Protein AF-S4NWE8-F1 (afdb_monomer)

Radius of gyration: 14.81 Å; Cα contacts (8 Å, |Δi|>4): 119; chains: 1; bounding box: 34×29×43 Å

Sequence (91 aa):
HSDHIGNNNLFLKAKHIVGFSVSFETKYYIHPFDEGKEFVIDENVKVIPTPGHTLSDVTVLVNSTAKQTVAVTGDLFEKVEDIEDPNIWLD

pLDDT: mean 94.94, std 5.82, range [59.0, 98.69]

Nearest PDB structures (foldseek):
  7m30-assembly1_D  TM=6.820E-01  e=3.216E+00  Human betaherpesvirus 5
  4bhm-assembly1_D  TM=3.866E-01  e=8.119E-01  Pyricularia oryzae
  5t87-assembly2_F  TM=4.485E-01  e=8.378E+00  Cupriavidus taiwanensis LMG 19424

Structure (mmCIF, N/CA/C/O backbone):
data_AF-S4NWE8-F1
#
_entry.id   AF-S4NWE8-F1
#
loop_
_atom_site.group_PDB
_atom_site.id
_atom_site.type_symbol
_atom_site.label_atom_id
_atom_site.label_alt_id
_atom_site.label_comp_id
_atom_site.label_asym_id
_atom_site.label_entity_id
_atom_site.label_seq_id
_atom_site.pdbx_PDB_ins_code
_atom_site.Cartn_x
_atom_site.Cartn_y
_atom_site.Cartn_z
_atom_site.occupancy
_atom_site.B_iso_or_equiv
_atom_site.auth_seq_id
_atom_site.auth_comp_id
_atom_site.auth_asym_id
_atom_site.auth_atom_id
_atom_site.pdbx_PDB_model_num
ATOM 1 N N . HIS A 1 1 ? 7.449 -6.845 1.349 1.00 94.44 1 HIS A N 1
ATOM 2 C CA . HIS A 1 1 ? 8.222 -8.108 1.398 1.00 94.44 1 HIS A CA 1
ATOM 3 C C . HIS A 1 1 ? 7.431 -9.297 0.834 1.00 94.44 1 HIS A C 1
ATOM 5 O O . HIS A 1 1 ? 6.291 -9.106 0.421 1.00 94.44 1 HIS A O 1
ATOM 11 N N . SER A 1 2 ? 8.027 -10.493 0.698 1.00 96.06 2 SER A N 1
ATOM 12 C CA . SER A 1 2 ? 7.395 -11.666 0.043 1.00 96.06 2 SER A CA 1
ATOM 13 C C . SER A 1 2 ? 6.114 -12.146 0.732 1.00 96.06 2 SER A C 1
ATOM 15 O O .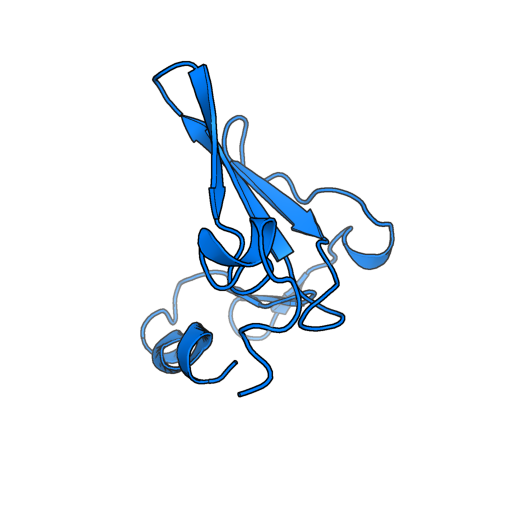 SER A 1 2 ? 5.189 -12.613 0.079 1.00 96.06 2 SER A O 1
ATOM 17 N N . ASP A 1 3 ? 6.062 -11.992 2.041 1.00 96.31 3 ASP A N 1
ATOM 18 C CA . ASP A 1 3 ? 4.928 -12.190 2.941 1.00 96.31 3 ASP A CA 1
ATOM 19 C C . ASP A 1 3 ? 3.794 -11.162 2.748 1.00 96.31 3 ASP A C 1
ATOM 21 O O . ASP A 1 3 ? 2.650 -11.458 3.077 1.00 96.31 3 ASP A O 1
ATOM 25 N N . HIS A 1 4 ? 4.062 -10.018 2.106 1.00 97.25 4 HIS A N 1
ATOM 26 C CA . HIS A 1 4 ? 3.047 -9.006 1.762 1.00 97.25 4 HIS A CA 1
ATOM 27 C C . HIS A 1 4 ? 2.489 -9.158 0.343 1.00 97.25 4 HIS A C 1
ATOM 29 O O . HIS A 1 4 ? 1.306 -8.939 0.106 1.00 97.25 4 HIS A O 1
ATOM 35 N N . ILE A 1 5 ? 3.341 -9.520 -0.625 1.00 97.19 5 ILE A N 1
ATOM 36 C CA . ILE A 1 5 ? 2.989 -9.541 -2.062 1.00 97.19 5 ILE A CA 1
ATOM 37 C C . ILE A 1 5 ? 2.965 -10.945 -2.682 1.00 97.19 5 ILE A C 1
ATOM 39 O O . ILE A 1 5 ? 2.830 -11.087 -3.899 1.00 97.19 5 ILE A O 1
ATOM 43 N N . GLY A 1 6 ? 3.090 -11.995 -1.866 1.00 97.81 6 GLY A N 1
ATOM 44 C CA . GLY A 1 6 ? 3.276 -13.378 -2.321 1.00 97.81 6 GLY A CA 1
ATOM 45 C C . GLY A 1 6 ? 2.126 -13.965 -3.143 1.00 97.81 6 GLY A C 1
ATOM 46 O O . GLY A 1 6 ? 2.318 -14.975 -3.810 1.00 97.81 6 GLY A O 1
ATOM 47 N N . ASN A 1 7 ? 0.952 -13.325 -3.131 1.00 98.06 7 ASN A N 1
ATOM 48 C CA . ASN A 1 7 ? -0.252 -13.788 -3.825 1.00 98.06 7 ASN A CA 1
ATOM 49 C C . ASN A 1 7 ? -0.781 -12.802 -4.882 1.00 98.06 7 ASN A C 1
ATOM 51 O O . ASN A 1 7 ? -1.908 -12.957 -5.358 1.00 98.06 7 ASN A O 1
ATOM 55 N N . ASN A 1 8 ? 0.007 -11.799 -5.292 1.00 97.31 8 ASN A N 1
ATOM 56 C CA . ASN A 1 8 ? -0.416 -10.836 -6.324 1.00 97.31 8 ASN A CA 1
ATOM 57 C C . ASN A 1 8 ? -0.816 -11.522 -7.645 1.00 97.31 8 ASN A C 1
ATOM 59 O O . ASN A 1 8 ? -1.689 -11.047 -8.370 1.00 97.31 8 ASN A O 1
ATOM 63 N N . ASN A 1 9 ? -0.227 -12.683 -7.943 1.00 96.06 9 ASN A N 1
ATOM 64 C CA . ASN A 1 9 ? -0.528 -13.496 -9.122 1.00 96.06 9 ASN A CA 1
ATOM 65 C C . ASN A 1 9 ? -1.974 -14.027 -9.173 1.00 96.06 9 ASN A C 1
ATOM 67 O O . ASN A 1 9 ? -2.418 -14.446 -10.240 1.00 96.06 9 ASN A O 1
ATOM 71 N N . LEU A 1 10 ? -2.715 -14.023 -8.061 1.00 98.44 10 LEU A N 1
ATOM 72 C CA . LEU A 1 10 ? -4.121 -14.439 -8.040 1.00 98.44 10 LEU A CA 1
ATOM 73 C C . LEU A 1 10 ? -5.066 -13.359 -8.601 1.00 98.44 10 LEU A C 1
ATOM 75 O O . LEU A 1 10 ? -6.177 -13.675 -9.027 1.00 98.44 10 LEU A O 1
ATOM 79 N N . PHE A 1 11 ? -4.629 -12.096 -8.661 1.00 97.94 11 PHE A N 1
ATOM 80 C CA . PHE A 1 11 ? -5.471 -10.938 -8.988 1.00 97.94 11 PHE A CA 1
ATOM 81 C C . PHE A 1 11 ? -5.135 -10.331 -10.356 1.00 97.94 11 PHE A C 1
ATOM 83 O O . PHE A 1 11 ? -4.915 -9.133 -10.501 1.00 97.94 11 PHE A O 1
ATOM 90 N N . LEU A 1 12 ? -5.151 -11.154 -11.407 1.00 96.62 12 LEU A N 1
ATOM 91 C CA . LEU A 1 12 ? -4.701 -10.767 -12.757 1.00 96.62 12 LEU A CA 1
ATOM 92 C C . LEU A 1 12 ? -5.477 -9.604 -13.400 1.00 96.62 12 LEU A C 1
ATOM 94 O O . LEU A 1 12 ? -4.994 -8.989 -14.344 1.00 96.62 12 LEU A O 1
ATOM 98 N N . LYS A 1 13 ? -6.689 -9.318 -12.914 1.00 97.94 13 LYS A N 1
ATOM 99 C CA . LYS A 1 13 ? -7.540 -8.224 -13.408 1.00 97.94 13 LYS A CA 1
ATOM 100 C C . LYS A 1 13 ? -7.494 -6.974 -12.523 1.00 97.94 13 LYS A C 1
ATOM 102 O O . LYS A 1 13 ? -8.212 -6.018 -12.804 1.00 97.94 13 LYS A O 1
ATOM 107 N N . ALA A 1 14 ? -6.691 -6.974 -11.460 1.00 98.19 14 ALA A N 1
ATOM 108 C CA . ALA A 1 14 ? -6.524 -5.821 -10.589 1.00 98.19 14 ALA A CA 1
ATOM 109 C C . ALA A 1 14 ? -5.426 -4.889 -11.117 1.00 98.19 14 ALA A C 1
ATOM 111 O O . ALA A 1 14 ? -4.409 -5.332 -11.650 1.00 98.19 14 ALA A O 1
ATOM 112 N N . LYS A 1 15 ? -5.623 -3.581 -10.929 1.00 97.94 15 LYS A N 1
ATOM 113 C CA . LYS A 1 15 ? -4.524 -2.616 -10.991 1.00 97.94 15 LYS A CA 1
ATOM 114 C C . LYS A 1 15 ? -3.739 -2.733 -9.689 1.00 97.94 15 LYS A C 1
ATOM 116 O O . LYS A 1 15 ? -4.324 -2.622 -8.615 1.00 97.94 15 LYS A O 1
ATOM 121 N N . HIS A 1 16 ? -2.437 -2.939 -9.792 1.00 98.38 16 HIS A N 1
ATOM 122 C CA . HIS A 1 16 ? -1.560 -3.099 -8.644 1.00 98.38 16 HIS A CA 1
ATOM 123 C C . HIS A 1 16 ? -0.851 -1.785 -8.330 1.00 98.38 16 HIS A C 1
ATOM 125 O O . H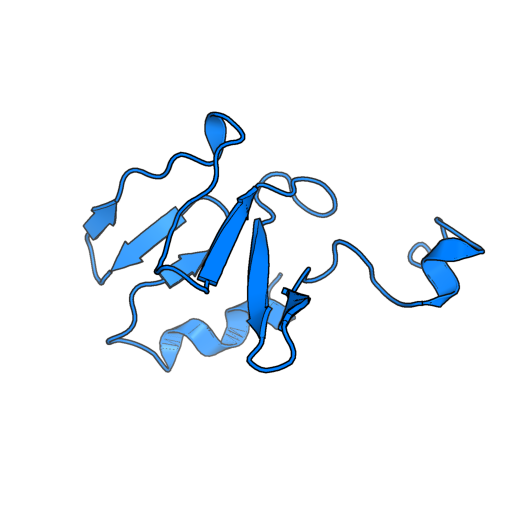IS A 1 16 ? -0.279 -1.157 -9.221 1.00 98.38 16 HIS A O 1
ATOM 131 N N . I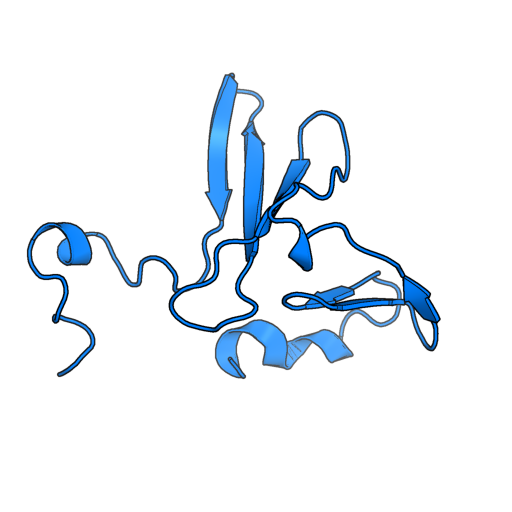LE A 1 17 ? -0.879 -1.400 -7.056 1.00 98.31 17 ILE A N 1
ATOM 132 C CA . ILE A 1 17 ? 0.006 -0.393 -6.472 1.00 98.31 17 ILE A CA 1
ATOM 133 C C . ILE A 1 17 ? 0.949 -1.169 -5.552 1.00 98.31 17 ILE A C 1
ATOM 135 O O . ILE A 1 17 ? 0.514 -1.676 -4.522 1.00 98.31 17 ILE A O 1
ATOM 139 N N . VAL A 1 18 ? 2.204 -1.344 -5.965 1.00 97.94 18 VAL A N 1
ATOM 140 C CA . VAL A 1 18 ? 3.227 -2.075 -5.200 1.00 97.94 18 VAL A CA 1
ATOM 141 C C . VAL A 1 18 ? 4.399 -1.140 -4.980 1.00 97.94 18 VAL A C 1
ATOM 143 O O . VAL A 1 18 ? 5.142 -0.835 -5.914 1.00 97.94 18 VAL A O 1
ATOM 146 N N . GLY A 1 19 ? 4.515 -0.651 -3.747 1.00 97.12 19 GLY A N 1
ATOM 147 C CA . GLY A 1 19 ? 5.375 0.474 -3.420 1.00 97.12 19 GLY A CA 1
ATOM 148 C C . GLY A 1 19 ? 5.133 1.648 -4.368 1.00 97.12 19 GLY A C 1
ATOM 149 O O . GLY A 1 19 ? 3.990 2.043 -4.602 1.00 97.12 19 GLY A O 1
ATOM 150 N N . PHE A 1 20 ? 6.196 2.160 -4.989 1.00 97.69 20 PHE A N 1
ATOM 151 C CA . PHE A 1 20 ? 6.115 3.270 -5.944 1.00 97.69 20 PHE A CA 1
ATOM 152 C C . PHE A 1 20 ? 5.927 2.782 -7.389 1.00 97.69 20 PHE A C 1
ATOM 154 O O . PHE A 1 20 ? 6.487 3.325 -8.329 1.00 97.69 20 PHE A O 1
ATOM 161 N N . SER A 1 21 ? 5.159 1.712 -7.595 1.00 97.94 21 SER A N 1
ATOM 162 C CA . SER A 1 21 ? 4.835 1.210 -8.929 1.00 97.94 21 SER A CA 1
ATOM 163 C C . SER A 1 21 ? 3.337 1.013 -9.064 1.00 97.94 21 SER A C 1
ATOM 165 O O . SER A 1 21 ? 2.739 0.196 -8.363 1.00 97.94 21 SER A O 1
ATOM 167 N N . VAL A 1 22 ? 2.726 1.757 -9.987 1.00 98.25 22 VAL A N 1
ATOM 168 C CA . VAL A 1 22 ? 1.311 1.615 -10.341 1.00 98.25 22 VAL A CA 1
ATOM 169 C C . VAL A 1 22 ? 1.232 0.952 -11.706 1.00 98.25 22 VAL A C 1
ATOM 171 O O . VAL A 1 22 ? 1.684 1.520 -12.701 1.00 98.25 22 VAL A O 1
ATOM 174 N N . SER A 1 23 ? 0.654 -0.245 -11.777 1.00 98.12 23 SER A N 1
ATOM 175 C CA . SER A 1 23 ? 0.636 -1.038 -13.008 1.00 98.12 23 SER A CA 1
ATOM 176 C C . SER A 1 23 ? -0.658 -1.818 -13.220 1.00 98.12 23 SER A C 1
ATOM 178 O O . SER A 1 23 ? -1.398 -2.132 -12.289 1.00 98.12 23 SER A O 1
ATOM 180 N N . PHE A 1 24 ? -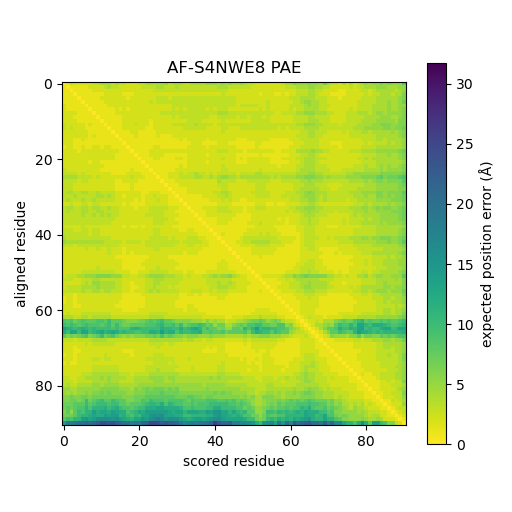0.952 -2.113 -14.482 1.00 98.31 24 PHE A N 1
ATOM 181 C CA . PHE A 1 24 ? -2.025 -3.010 -14.894 1.00 98.31 24 PHE A CA 1
ATOM 182 C C . PHE A 1 24 ? -1.592 -3.731 -16.168 1.00 98.31 24 PHE A C 1
ATOM 184 O O . PHE A 1 24 ? -1.309 -3.076 -17.175 1.00 98.31 24 PHE A O 1
ATOM 191 N N . GLU A 1 25 ? -1.538 -5.062 -16.112 1.00 95.56 25 GLU A N 1
ATOM 192 C CA . GLU A 1 25 ? -0.944 -5.903 -17.155 1.00 95.56 25 GLU A CA 1
ATOM 193 C C . GLU A 1 25 ? 0.475 -5.421 -17.513 1.00 95.56 25 GLU A C 1
ATOM 195 O O . GLU A 1 25 ? 1.375 -5.468 -16.681 1.00 95.56 25 GLU A O 1
ATOM 200 N N . THR A 1 26 ? 0.681 -4.929 -18.734 1.00 96.56 26 THR A N 1
ATOM 201 C CA . THR A 1 26 ? 1.973 -4.444 -19.241 1.00 96.56 26 THR A CA 1
ATOM 202 C C . THR A 1 26 ? 2.114 -2.922 -19.176 1.00 96.56 26 THR A C 1
ATOM 204 O O . THR A 1 26 ? 3.097 -2.368 -19.669 1.00 96.56 26 THR A O 1
ATOM 207 N N . LYS A 1 27 ? 1.128 -2.220 -18.603 1.00 98.19 27 LYS A N 1
ATOM 208 C CA . LYS A 1 27 ? 1.097 -0.755 -18.531 1.00 98.19 27 LYS A CA 1
ATOM 209 C C . LYS A 1 27 ? 1.518 -0.275 -17.152 1.00 98.19 27 LYS A C 1
ATOM 211 O O . LYS A 1 27 ? 0.982 -0.740 -16.149 1.00 98.19 27 LYS A O 1
ATOM 216 N N . TYR A 1 28 ? 2.395 0.722 -17.136 1.00 98.00 28 TYR A N 1
ATOM 217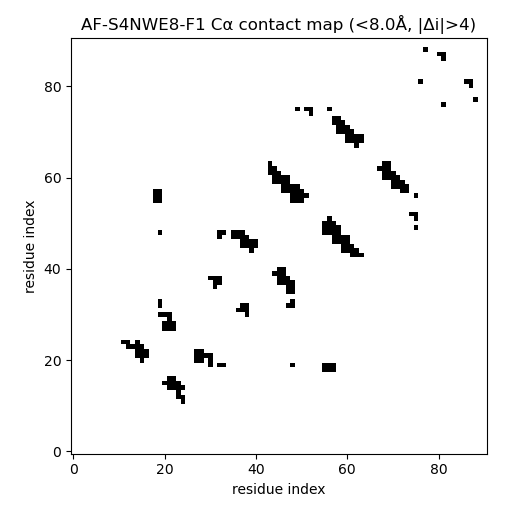 C CA . TYR A 1 28 ? 2.806 1.456 -15.943 1.00 98.00 28 TYR A CA 1
ATOM 218 C C . TYR A 1 28 ? 2.253 2.876 -16.004 1.00 98.00 28 TYR A C 1
ATOM 220 O O . TYR A 1 28 ? 2.180 3.478 -17.078 1.00 98.00 28 TYR A O 1
ATOM 228 N N . TYR A 1 29 ? 1.832 3.390 -14.856 1.00 97.81 29 TYR A N 1
ATOM 229 C CA . TYR A 1 29 ? 1.169 4.681 -14.732 1.00 97.81 29 TYR A CA 1
ATOM 230 C C . TYR A 1 29 ? 2.014 5.616 -13.876 1.00 97.81 29 TYR A C 1
ATOM 232 O O . TYR A 1 29 ? 2.636 5.190 -12.905 1.00 97.81 29 TYR A O 1
ATOM 240 N N . ILE A 1 30 ? 2.000 6.899 -14.235 1.00 97.06 30 ILE A N 1
ATOM 241 C CA . ILE A 1 30 ? 2.634 7.949 -13.438 1.00 97.06 30 ILE A CA 1
ATOM 242 C C . ILE A 1 30 ? 1.930 8.022 -12.083 1.00 97.06 30 ILE A C 1
ATOM 244 O O . ILE A 1 30 ? 0.700 7.963 -12.000 1.00 97.06 30 ILE A O 1
ATOM 248 N N . HIS A 1 31 ? 2.724 8.168 -11.034 1.00 96.12 31 HIS A N 1
ATOM 249 C CA . HIS A 1 31 ? 2.272 8.360 -9.667 1.00 96.12 31 HIS A CA 1
ATOM 250 C C . HIS A 1 31 ? 2.974 9.581 -9.060 1.00 96.12 31 HIS A C 1
ATOM 252 O O . HIS A 1 31 ? 4.024 9.991 -9.550 1.00 96.12 31 HIS A O 1
ATOM 258 N N . PRO A 1 32 ? 2.418 10.160 -7.987 1.00 97.50 32 PRO A N 1
ATOM 259 C CA . PRO A 1 32 ? 2.955 11.372 -7.380 1.00 97.50 32 PRO A CA 1
ATOM 260 C C . PRO A 1 32 ? 3.862 11.086 -6.162 1.00 97.50 32 PRO A C 1
ATOM 262 O O . PRO A 1 32 ? 4.305 12.011 -5.487 1.00 97.50 32 PRO A O 1
ATOM 265 N N . PHE A 1 33 ? 4.131 9.808 -5.863 1.00 97.94 33 PHE A N 1
ATOM 266 C CA . PHE A 1 33 ? 4.831 9.380 -4.646 1.00 97.94 33 PHE A CA 1
ATOM 267 C C . PHE A 1 33 ? 6.255 9.938 -4.497 1.00 97.94 33 PHE A C 1
ATOM 269 O O . PHE A 1 33 ? 6.627 10.317 -3.389 1.00 97.94 33 PHE A O 1
ATOM 276 N N . ASP A 1 34 ? 7.015 10.077 -5.591 1.00 95.31 34 ASP A N 1
ATOM 277 C CA . ASP A 1 34 ? 8.370 10.659 -5.558 1.00 95.31 34 ASP A CA 1
ATOM 278 C C . ASP A 1 34 ? 8.374 12.135 -5.133 1.00 95.31 34 ASP A C 1
ATOM 280 O O . ASP A 1 34 ? 9.368 12.650 -4.628 1.00 95.31 34 ASP A O 1
ATOM 284 N N . GLU A 1 35 ? 7.246 12.825 -5.309 1.00 96.81 35 GLU A N 1
ATOM 285 C CA . GLU A 1 35 ? 7.054 14.209 -4.876 1.00 96.81 35 GLU A CA 1
ATOM 286 C C . GLU A 1 35 ? 6.504 14.303 -3.442 1.00 96.81 35 GLU A C 1
ATOM 288 O O . GLU A 1 35 ? 6.130 15.389 -2.995 1.00 96.81 35 GLU A O 1
ATOM 293 N N . GLY A 1 36 ? 6.390 13.178 -2.727 1.00 96.75 36 GLY A N 1
ATOM 294 C CA . GLY A 1 36 ? 5.784 13.122 -1.395 1.00 96.75 36 GLY A CA 1
ATOM 295 C C . GLY A 1 36 ? 4.268 13.355 -1.399 1.00 96.75 36 GLY A C 1
ATOM 296 O O . GLY A 1 36 ? 3.686 13.672 -0.364 1.00 96.75 36 GLY A O 1
ATOM 297 N N . LYS A 1 37 ? 3.619 13.249 -2.563 1.00 98.12 37 LYS A N 1
ATOM 298 C CA . LYS A 1 37 ? 2.201 13.577 -2.756 1.00 98.12 37 LYS A CA 1
ATOM 299 C C . LYS A 1 37 ? 1.323 12.327 -2.746 1.00 98.12 37 LYS A C 1
ATOM 301 O O . LYS A 1 37 ? 1.753 11.229 -3.092 1.00 98.12 37 LYS A O 1
ATOM 306 N N . GLU A 1 38 ? 0.062 12.520 -2.369 1.00 97.94 38 GLU A N 1
ATOM 307 C CA . GLU A 1 38 ? -0.938 11.455 -2.291 1.00 97.94 38 GLU A CA 1
ATOM 308 C C . GLU A 1 38 ? -1.467 11.030 -3.668 1.00 97.94 38 GLU A C 1
ATOM 310 O O . GLU A 1 38 ? -1.677 11.852 -4.560 1.00 97.94 38 GLU A O 1
ATOM 315 N N . PHE A 1 39 ? -1.730 9.734 -3.821 1.00 98.25 39 PHE A N 1
ATOM 316 C CA . PHE A 1 39 ? -2.487 9.169 -4.931 1.00 98.25 39 PHE A CA 1
ATOM 317 C C . PHE A 1 39 ? -3.931 8.949 -4.470 1.00 98.25 39 PHE A C 1
ATOM 319 O O . PHE A 1 39 ? -4.207 8.071 -3.650 1.00 98.25 39 PHE A O 1
ATOM 326 N N . VAL A 1 40 ? -4.858 9.750 -4.989 1.00 97.75 40 VAL A N 1
ATOM 327 C CA . VAL A 1 40 ? -6.282 9.683 -4.630 1.00 97.75 40 VAL A CA 1
ATOM 328 C C . VAL A 1 40 ? -6.971 8.600 -5.463 1.00 97.75 40 VAL A C 1
ATOM 330 O O . VAL A 1 40 ? -6.958 8.670 -6.693 1.00 97.75 40 VAL A O 1
ATOM 333 N N . ILE A 1 41 ? -7.556 7.595 -4.804 1.00 97.00 41 ILE A N 1
ATOM 334 C CA . ILE A 1 41 ? -8.357 6.553 -5.466 1.00 97.00 41 ILE A CA 1
ATOM 335 C C . ILE A 1 41 ? -9.802 7.038 -5.596 1.00 97.00 41 ILE A C 1
ATOM 337 O O . ILE A 1 41 ? -10.366 6.997 -6.689 1.00 97.00 41 ILE A O 1
ATOM 341 N N . ASP A 1 42 ? -10.372 7.533 -4.497 1.00 96.56 42 ASP A N 1
ATOM 342 C CA . ASP A 1 42 ? -11.675 8.194 -4.446 1.00 96.56 42 ASP A CA 1
ATOM 343 C C . ASP A 1 42 ? -11.742 9.194 -3.271 1.00 96.56 42 ASP A C 1
ATOM 345 O O . ASP A 1 42 ? -10.727 9.538 -2.666 1.00 96.56 42 ASP A O 1
ATOM 349 N N . GLU A 1 43 ? -12.938 9.695 -2.957 1.00 95.31 43 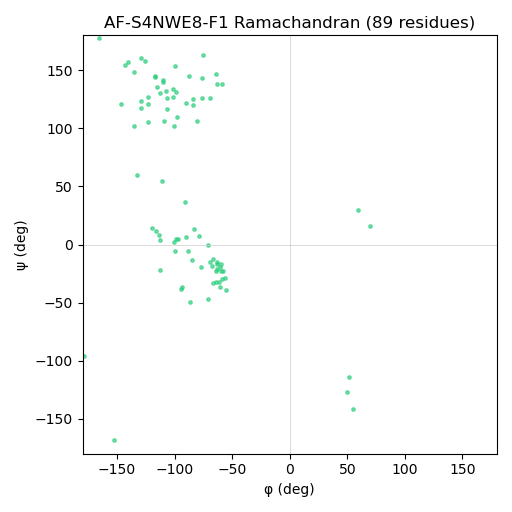GLU A N 1
ATOM 350 C CA . GLU A 1 43 ? -13.178 10.666 -1.878 1.00 95.31 43 GLU A CA 1
ATOM 351 C C . GLU A 1 43 ? -12.857 10.145 -0.460 1.00 95.31 43 GLU A C 1
ATOM 353 O O . GLU A 1 43 ? -12.629 10.940 0.455 1.00 95.31 43 GLU A O 1
ATOM 358 N N . ASN A 1 44 ? -12.818 8.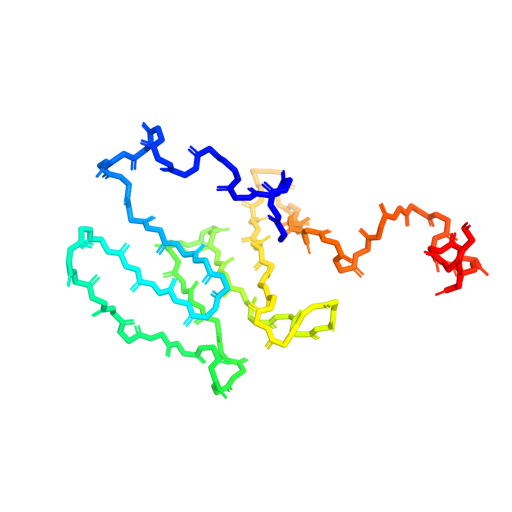824 -0.268 1.00 96.81 44 ASN A N 1
ATOM 359 C CA . ASN A 1 44 ? -12.612 8.169 1.021 1.00 96.81 44 ASN A CA 1
ATOM 360 C C . ASN A 1 44 ? -11.280 7.420 1.109 1.00 96.81 44 ASN A C 1
ATOM 362 O O . ASN A 1 44 ? -10.809 7.182 2.222 1.00 96.81 44 ASN A O 1
ATOM 366 N N . VAL A 1 45 ? -10.677 7.044 -0.021 1.00 97.94 45 VAL A N 1
ATOM 367 C CA . VAL A 1 45 ? -9.474 6.208 -0.078 1.00 97.94 45 VAL A CA 1
ATOM 368 C C . VAL A 1 45 ? -8.356 6.908 -0.838 1.00 97.94 45 VAL A C 1
ATOM 370 O O . VAL A 1 45 ? -8.489 7.286 -2.006 1.00 97.94 45 VAL A O 1
ATOM 373 N N . LYS A 1 46 ? -7.195 6.999 -0.191 1.00 98.31 46 LYS A N 1
ATOM 374 C CA . LYS A 1 46 ? -5.961 7.493 -0.805 1.00 98.31 46 LYS A CA 1
ATOM 375 C C . LYS A 1 46 ? -4.748 6.700 -0.352 1.00 98.31 46 LYS A C 1
ATOM 377 O O . LYS A 1 46 ? -4.750 6.093 0.715 1.00 98.31 46 LYS A O 1
ATOM 382 N N . VAL A 1 47 ? -3.705 6.737 -1.167 1.00 98.69 47 VAL A N 1
ATOM 383 C CA . VAL A 1 47 ? -2.407 6.124 -0.883 1.00 98.69 47 VAL A CA 1
ATOM 384 C C . VAL A 1 47 ? -1.381 7.235 -0.710 1.00 98.69 47 VAL A C 1
ATOM 386 O O . VAL A 1 47 ? -1.303 8.132 -1.550 1.00 98.69 47 VAL A O 1
ATOM 389 N N . ILE A 1 48 ? -0.608 7.194 0.369 1.00 98.56 48 ILE A N 1
ATOM 390 C CA . ILE A 1 48 ? 0.450 8.171 0.649 1.00 98.56 48 ILE A CA 1
ATOM 391 C C . ILE A 1 48 ? 1.821 7.488 0.677 1.00 98.56 48 ILE A C 1
ATOM 393 O O . ILE A 1 48 ? 1.907 6.341 1.120 1.00 98.56 48 ILE A O 1
ATOM 397 N N . PRO A 1 49 ? 2.891 8.165 0.224 1.00 98.38 49 PRO A N 1
ATOM 398 C CA . PRO A 1 49 ? 4.243 7.656 0.390 1.00 98.38 49 PRO A CA 1
ATOM 399 C C . PRO A 1 49 ? 4.629 7.712 1.871 1.00 98.38 49 PRO A C 1
ATOM 401 O O . PRO A 1 49 ? 4.538 8.766 2.501 1.00 98.38 49 PRO A O 1
ATOM 404 N N . THR A 1 50 ? 5.065 6.584 2.421 1.00 98.25 50 THR A N 1
ATOM 405 C CA . THR A 1 50 ? 5.550 6.465 3.804 1.00 98.25 50 THR A CA 1
ATOM 406 C C . THR A 1 50 ? 6.863 5.688 3.830 1.00 98.25 50 THR A C 1
ATOM 408 O O . THR A 1 50 ? 6.912 4.615 4.429 1.00 98.25 50 THR A O 1
ATOM 411 N N . PRO A 1 51 ? 7.915 6.184 3.148 1.00 96.75 51 PRO A N 1
ATOM 412 C CA . PRO A 1 51 ? 9.206 5.512 3.133 1.00 96.75 51 PRO A CA 1
ATOM 413 C C . PRO A 1 51 ? 9.750 5.375 4.560 1.00 96.75 51 PRO A C 1
ATOM 415 O O . PRO A 1 51 ? 9.673 6.310 5.359 1.00 96.75 51 PRO A O 1
ATOM 418 N N . GLY A 1 52 ? 10.310 4.211 4.862 1.00 92.56 52 GLY A N 1
ATOM 419 C CA . GLY A 1 52 ? 10.765 3.843 6.197 1.00 92.56 52 GLY A CA 1
ATOM 420 C C . GLY A 1 52 ? 11.390 2.457 6.162 1.00 92.56 52 GLY A C 1
ATOM 421 O O . GLY A 1 52 ? 12.554 2.328 5.783 1.00 92.56 52 GLY A O 1
ATOM 422 N N . HIS A 1 53 ? 10.599 1.433 6.493 1.00 92.31 53 HIS A N 1
ATOM 423 C CA . HIS A 1 53 ? 11.012 0.024 6.453 1.00 92.31 53 HIS A CA 1
ATOM 424 C C . HIS A 1 53 ? 11.543 -0.397 5.075 1.00 92.31 53 HIS A C 1
ATOM 426 O O . HIS A 1 53 ? 12.580 -1.051 4.967 1.00 92.31 53 HIS A O 1
ATOM 432 N N . THR A 1 54 ? 10.925 0.091 4.000 1.00 93.88 54 THR A N 1
ATOM 433 C CA . THR A 1 54 ? 11.534 0.192 2.670 1.00 93.88 54 THR A CA 1
ATOM 434 C C . THR A 1 54 ? 11.452 1.621 2.129 1.00 93.88 54 THR A C 1
ATOM 436 O O . THR A 1 54 ? 10.592 2.418 2.509 1.00 93.88 54 THR A O 1
ATOM 439 N N . LEU A 1 55 ? 12.329 1.960 1.176 1.00 95.62 55 LEU A N 1
ATOM 440 C CA . LEU A 1 55 ? 12.324 3.273 0.507 1.00 95.62 55 LEU A CA 1
ATOM 441 C C . LEU A 1 55 ? 11.083 3.518 -0.361 1.00 95.62 55 LEU A C 1
ATOM 443 O O . LEU A 1 55 ? 10.870 4.638 -0.817 1.00 95.62 55 LEU A O 1
ATOM 447 N N . SER A 1 56 ? 10.295 2.478 -0.620 1.00 96.44 56 SER A N 1
ATOM 448 C CA . SER A 1 56 ? 9.119 2.539 -1.486 1.00 96.44 56 SER A CA 1
ATOM 449 C C . SER A 1 56 ? 7.817 2.262 -0.746 1.00 96.44 56 SER A C 1
ATOM 451 O O . SER A 1 56 ? 6.801 2.040 -1.398 1.00 96.44 56 SER A O 1
ATOM 453 N N . ASP A 1 57 ? 7.832 2.228 0.585 1.00 98.00 57 ASP A N 1
ATOM 454 C CA . ASP A 1 57 ? 6.635 1.927 1.362 1.00 98.00 57 ASP A CA 1
ATOM 455 C C . ASP A 1 57 ? 5.546 2.981 1.179 1.00 98.00 57 ASP A C 1
ATOM 457 O O . ASP A 1 57 ? 5.793 4.179 1.003 1.00 98.00 57 ASP A O 1
ATOM 461 N N . VAL A 1 58 ? 4.307 2.502 1.229 1.00 98.56 58 VAL A N 1
ATOM 462 C CA . VAL A 1 58 ? 3.104 3.311 1.084 1.00 98.56 58 VAL A CA 1
ATOM 463 C C . VAL A 1 58 ? 2.088 2.918 2.146 1.00 98.56 58 VAL A C 1
ATOM 465 O O . VAL A 1 58 ? 1.991 1.753 2.523 1.00 98.56 58 VAL A O 1
ATOM 468 N N . THR A 1 59 ? 1.285 3.884 2.580 1.00 98.62 59 THR A N 1
ATOM 469 C CA . THR A 1 59 ? 0.178 3.673 3.518 1.00 98.62 59 THR A CA 1
ATOM 470 C C . THR A 1 59 ? -1.143 3.968 2.823 1.00 98.62 59 THR A C 1
ATOM 472 O O . THR A 1 59 ? -1.282 4.985 2.137 1.00 98.62 59 THR A O 1
ATOM 475 N N . VAL A 1 60 ? -2.139 3.104 3.025 1.00 98.69 60 VAL A N 1
ATOM 476 C CA . VAL A 1 60 ? -3.516 3.369 2.586 1.00 98.69 60 VAL A CA 1
ATOM 477 C C . VAL A 1 60 ? -4.259 4.080 3.710 1.00 98.69 60 VAL A C 1
ATOM 479 O O . VAL A 1 60 ? -4.381 3.547 4.811 1.00 98.69 60 VAL A O 1
ATOM 482 N N . LEU A 1 61 ? -4.775 5.274 3.431 1.00 98.38 61 LEU A N 1
ATOM 483 C CA . LEU A 1 61 ? -5.644 6.021 4.334 1.00 98.38 61 LEU A CA 1
ATOM 484 C C . LEU A 1 61 ? -7.095 5.872 3.885 1.00 98.38 61 LEU A C 1
ATOM 486 O O . LEU A 1 61 ? -7.426 6.155 2.731 1.00 98.38 61 LEU A O 1
ATOM 490 N N . VAL A 1 62 ? -7.951 5.457 4.817 1.00 98.19 62 VAL A N 1
ATOM 491 C CA . VAL A 1 62 ? -9.382 5.240 4.596 1.00 98.19 62 VAL A CA 1
ATOM 492 C C . VAL A 1 62 ? -10.185 6.084 5.573 1.00 98.19 62 VAL A C 1
ATOM 494 O O . VAL A 1 62 ? -10.088 5.912 6.788 1.00 98.19 62 VAL A O 1
ATOM 497 N N . ASN A 1 63 ? -11.029 6.967 5.052 1.00 96.31 63 ASN A N 1
ATOM 498 C CA . ASN A 1 63 ? -12.062 7.626 5.840 1.00 96.31 63 ASN A CA 1
ATOM 499 C C . ASN A 1 63 ? -13.250 6.672 5.981 1.00 96.31 63 ASN A C 1
ATOM 501 O O . ASN A 1 63 ? -13.982 6.411 5.029 1.00 96.31 63 ASN A O 1
ATOM 505 N N . SER A 1 64 ? -13.419 6.108 7.175 1.00 90.75 64 SER A N 1
ATOM 506 C CA . SER A 1 64 ? -14.492 5.154 7.447 1.00 90.75 64 SER A CA 1
ATOM 507 C C . SER A 1 64 ? -15.853 5.840 7.582 1.00 90.75 64 SER A C 1
ATOM 509 O O . SER A 1 64 ? -15.965 7.036 7.863 1.00 90.75 64 SER A O 1
ATOM 511 N N . THR A 1 65 ? -16.919 5.047 7.481 1.00 86.19 65 THR A N 1
ATOM 512 C CA . THR A 1 65 ? -18.304 5.500 7.688 1.00 86.19 65 THR A CA 1
ATOM 513 C C . THR A 1 65 ? -18.550 6.071 9.089 1.00 86.19 65 THR A C 1
ATOM 515 O O . THR A 1 65 ? -19.445 6.895 9.269 1.00 86.19 65 THR A O 1
ATOM 518 N N . ALA A 1 66 ? -17.722 5.704 10.072 1.00 87.50 66 ALA A N 1
ATOM 519 C CA . ALA A 1 66 ? -17.736 6.255 11.426 1.00 87.50 66 ALA A CA 1
ATOM 520 C C . ALA A 1 66 ? -17.044 7.630 11.541 1.00 87.50 66 ALA A C 1
ATOM 522 O O . ALA A 1 66 ? -16.875 8.135 12.649 1.00 87.50 66 ALA A O 1
ATOM 523 N N . LYS A 1 67 ? -16.641 8.246 10.418 1.00 84.06 67 LYS A N 1
ATOM 524 C CA . LYS A 1 67 ? -15.866 9.501 10.355 1.00 84.06 67 LYS A CA 1
ATOM 525 C C . LYS A 1 67 ? -14.513 9.421 11.069 1.00 84.06 67 LYS A C 1
ATOM 527 O O . LYS A 1 67 ? -14.010 10.421 11.574 1.00 84.06 67 LYS A O 1
ATOM 532 N N . GLN A 1 68 ? -13.932 8.228 11.104 1.00 93.69 68 GLN A N 1
ATOM 533 C CA . GLN A 1 68 ? -12.590 7.983 11.623 1.00 93.69 68 GLN A CA 1
ATOM 534 C C . GLN A 1 68 ? -11.663 7.633 10.467 1.00 93.69 68 GLN A C 1
ATOM 536 O O . GLN A 1 68 ? -12.057 6.876 9.575 1.00 93.69 68 GLN A O 1
ATOM 541 N N . THR A 1 69 ? -10.441 8.151 10.501 1.00 96.62 69 THR A N 1
ATOM 542 C CA . THR A 1 69 ? -9.394 7.766 9.556 1.00 96.62 69 THR A CA 1
ATOM 543 C C . THR A 1 69 ? -8.706 6.501 10.057 1.00 96.62 69 THR A C 1
A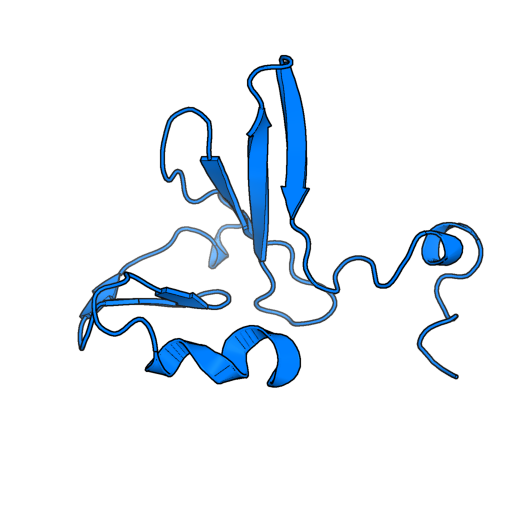TOM 545 O O . THR A 1 69 ? -8.221 6.458 11.185 1.00 96.62 69 THR A O 1
ATOM 548 N N . VAL A 1 70 ? -8.668 5.479 9.207 1.00 97.81 70 VAL A N 1
ATOM 549 C CA . VAL A 1 70 ? -7.925 4.234 9.420 1.00 97.81 70 VAL A CA 1
ATOM 550 C C . VAL A 1 70 ? -6.726 4.236 8.482 1.00 97.81 70 VAL A C 1
ATOM 552 O O . VAL A 1 70 ? -6.874 4.525 7.294 1.00 97.81 70 VAL A O 1
ATOM 555 N N . ALA A 1 71 ? -5.549 3.914 9.012 1.00 98.06 71 ALA A N 1
ATOM 556 C CA . ALA A 1 71 ? -4.330 3.738 8.237 1.00 98.06 71 ALA A CA 1
ATOM 557 C C . ALA A 1 71 ? -3.982 2.247 8.159 1.00 98.06 71 ALA A C 1
ATOM 559 O O . ALA A 1 71 ? -3.886 1.583 9.188 1.00 98.06 71 ALA A O 1
ATOM 560 N N . VAL A 1 72 ? -3.794 1.728 6.947 1.00 98.19 72 VAL A N 1
ATOM 561 C CA . VAL A 1 72 ? -3.204 0.404 6.706 1.00 98.19 72 VAL A CA 1
ATOM 562 C C . VAL A 1 72 ? -1.749 0.636 6.325 1.00 98.19 72 VAL A C 1
ATOM 564 O O . VAL A 1 72 ? -1.463 1.080 5.212 1.00 98.19 72 VAL A O 1
ATOM 567 N N . THR A 1 73 ? -0.854 0.414 7.285 1.00 97.62 73 THR A N 1
ATOM 568 C CA . THR A 1 73 ? 0.522 0.935 7.270 1.00 97.62 73 THR A CA 1
ATOM 569 C C . THR A 1 73 ? 1.582 -0.067 6.816 1.00 97.62 73 THR A C 1
ATOM 571 O O . THR A 1 73 ? 2.744 0.306 6.695 1.00 97.62 73 THR A O 1
ATOM 574 N N . GLY A 1 74 ? 1.210 -1.333 6.592 1.00 96.38 74 GLY A N 1
ATOM 575 C CA . GLY A 1 74 ? 2.197 -2.410 6.463 1.00 96.38 74 GLY A CA 1
ATOM 576 C C . GLY A 1 74 ? 3.117 -2.440 7.688 1.00 96.38 74 GLY A C 1
ATOM 577 O O . GLY A 1 74 ? 2.666 -2.137 8.790 1.00 96.38 74 GLY A O 1
ATOM 578 N N . ASP A 1 75 ? 4.399 -2.702 7.459 1.00 95.06 75 ASP A N 1
ATOM 579 C CA . ASP A 1 75 ? 5.429 -2.821 8.503 1.00 95.06 75 ASP A CA 1
ATOM 580 C C . ASP A 1 75 ? 5.998 -1.461 8.960 1.00 95.06 75 ASP A C 1
ATOM 582 O O . ASP A 1 75 ? 7.030 -1.407 9.620 1.00 95.06 75 ASP A O 1
ATOM 586 N N . LEU A 1 76 ? 5.372 -0.328 8.608 1.00 93.25 76 LEU A N 1
ATOM 587 C CA . LEU A 1 76 ? 5.789 0.968 9.171 1.00 93.25 76 LEU A CA 1
ATOM 588 C C . LEU A 1 76 ? 5.692 0.968 10.708 1.00 93.25 76 LEU A C 1
ATOM 590 O O . LEU A 1 76 ? 6.440 1.676 11.377 1.00 93.25 76 LEU A O 1
ATOM 594 N N . PHE A 1 77 ? 4.760 0.173 11.230 1.00 92.88 77 PHE A N 1
ATOM 595 C CA . PHE A 1 77 ? 4.676 -0.232 12.624 1.00 92.88 77 PHE A CA 1
ATOM 596 C C . PHE A 1 77 ? 4.549 -1.754 12.629 1.00 92.88 77 PHE A C 1
ATOM 598 O O . PHE A 1 77 ? 3.622 -2.283 12.015 1.00 92.88 77 PHE A O 1
ATOM 605 N N . GLU A 1 78 ? 5.457 -2.441 13.310 1.00 91.19 78 GLU A N 1
ATOM 606 C CA . GLU A 1 78 ? 5.423 -3.892 13.483 1.00 91.19 78 GLU A CA 1
ATOM 607 C C . GLU A 1 78 ? 4.279 -4.264 14.433 1.00 91.19 78 GLU A C 1
ATOM 609 O O . GLU A 1 78 ? 3.478 -5.161 14.157 1.00 91.19 78 GLU A O 1
ATOM 614 N N . LYS A 1 79 ? 4.170 -3.548 15.561 1.00 92.00 79 LYS A N 1
ATOM 615 C CA . LYS A 1 79 ? 3.162 -3.801 16.605 1.00 92.00 79 LYS A CA 1
ATOM 616 C C . LYS A 1 79 ? 3.025 -2.642 17.595 1.00 92.00 79 LYS A C 1
ATOM 618 O O . LYS A 1 79 ? 3.712 -1.630 17.519 1.00 92.00 79 LYS A O 1
ATOM 623 N N . VAL A 1 80 ? 2.097 -2.779 18.545 1.00 94.19 80 VAL A N 1
ATOM 624 C CA . VAL A 1 80 ? 1.794 -1.722 19.526 1.00 94.19 80 VAL A CA 1
ATOM 625 C C . VAL A 1 80 ? 2.976 -1.427 20.451 1.00 94.19 80 VAL A C 1
ATOM 627 O O . VAL A 1 80 ? 3.158 -0.282 20.851 1.00 94.19 80 VAL A O 1
ATOM 630 N N . GLU A 1 81 ? 3.790 -2.432 20.765 1.00 93.94 81 GLU A N 1
ATOM 631 C CA . GLU A 1 81 ? 4.942 -2.309 21.659 1.00 93.94 81 GLU A CA 1
ATOM 632 C C . GLU A 1 81 ? 6.086 -1.467 21.076 1.00 93.94 81 GLU A C 1
ATOM 634 O O . GLU A 1 81 ? 6.924 -1.000 21.847 1.00 93.94 81 GLU A O 1
ATOM 639 N N . ASP A 1 82 ? 6.086 -1.189 19.767 1.00 90.12 82 ASP A N 1
ATOM 640 C CA . ASP A 1 82 ? 7.071 -0.307 19.121 1.00 90.12 82 ASP A CA 1
ATOM 641 C C . ASP A 1 82 ? 7.073 1.106 19.727 1.00 90.12 82 ASP A C 1
ATOM 643 O O . ASP A 1 82 ? 8.060 1.836 19.628 1.00 90.12 82 ASP A O 1
ATOM 647 N N . ILE A 1 83 ? 5.964 1.506 20.365 1.00 92.00 83 ILE A N 1
ATOM 648 C CA . ILE A 1 83 ? 5.856 2.788 21.069 1.00 92.00 83 ILE A CA 1
ATOM 649 C C . ILE A 1 83 ? 6.772 2.864 22.295 1.00 92.00 83 ILE A C 1
ATOM 651 O O . ILE A 1 83 ? 7.263 3.943 22.625 1.00 92.00 83 ILE A 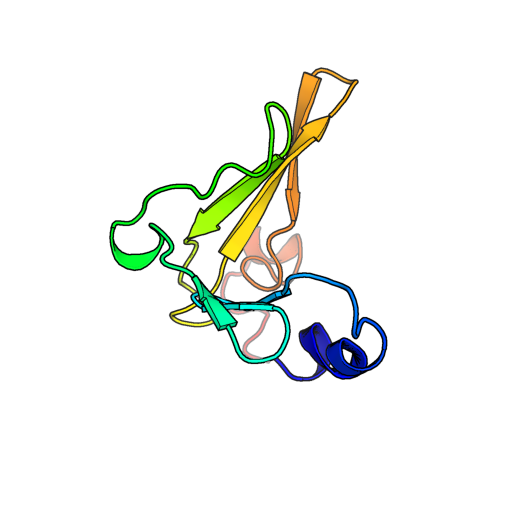O 1
ATOM 655 N N . GLU A 1 84 ? 6.987 1.733 22.967 1.00 94.88 84 GLU A N 1
ATOM 656 C CA . GLU A 1 84 ? 7.796 1.642 24.182 1.00 94.88 84 GLU A CA 1
ATOM 657 C C . GLU A 1 84 ? 9.244 1.274 23.849 1.00 94.88 84 GLU A C 1
ATOM 659 O O . GLU A 1 84 ? 10.170 1.780 24.486 1.00 94.88 84 GLU A O 1
ATOM 664 N N . ASP A 1 85 ? 9.446 0.416 22.844 1.00 90.88 85 ASP A N 1
ATOM 665 C CA . ASP A 1 85 ? 10.771 -0.004 22.400 1.00 90.88 85 ASP A CA 1
ATOM 666 C C . ASP A 1 85 ? 10.891 0.008 20.865 1.00 90.88 85 ASP A C 1
ATOM 668 O O . ASP A 1 85 ? 10.468 -0.940 20.197 1.00 90.88 85 ASP A O 1
ATOM 672 N N . PRO A 1 86 ? 11.538 1.036 20.283 1.00 82.31 86 PRO A N 1
ATOM 673 C CA . PRO A 1 86 ? 11.703 1.146 18.837 1.00 82.31 86 PRO A CA 1
ATOM 674 C C . PRO A 1 86 ? 12.694 0.126 18.251 1.00 82.31 86 PRO A C 1
ATOM 676 O O . PRO A 1 86 ? 12.930 0.150 17.044 1.00 82.31 86 PRO A O 1
ATOM 679 N N . ASN A 1 87 ? 13.307 -0.733 19.074 1.00 85.81 87 ASN A N 1
ATOM 680 C CA . ASN A 1 87 ? 14.274 -1.754 18.665 1.00 85.81 87 ASN A CA 1
ATOM 681 C C . ASN A 1 87 ? 13.753 -3.187 18.841 1.00 85.81 87 ASN A C 1
ATOM 683 O O . ASN A 1 87 ? 14.495 -4.123 18.565 1.00 85.81 87 ASN A O 1
ATOM 687 N N . ILE A 1 88 ? 12.497 -3.382 19.257 1.00 84.06 88 ILE A N 1
ATOM 688 C CA . ILE A 1 88 ? 11.929 -4.713 19.546 1.00 84.06 88 ILE A CA 1
ATOM 689 C C . ILE A 1 88 ? 11.926 -5.678 18.345 1.00 84.06 88 ILE A C 1
ATOM 691 O O . ILE A 1 88 ? 11.750 -6.881 18.509 1.00 84.06 88 ILE A O 1
ATOM 695 N N . TRP A 1 89 ? 12.095 -5.150 17.135 1.00 77.50 89 TRP A N 1
ATOM 696 C CA . TRP A 1 89 ? 12.166 -5.892 15.877 1.00 77.50 89 TRP A CA 1
ATOM 697 C C . TRP A 1 89 ? 13.592 -6.351 15.512 1.00 77.50 89 TRP A C 1
ATOM 699 O O . TRP A 1 89 ? 13.766 -7.038 14.507 1.00 77.50 89 TRP A O 1
ATOM 709 N N . LEU A 1 90 ? 14.617 -5.951 16.278 1.00 77.94 90 LEU A N 1
ATOM 710 C CA . LEU A 1 90 ? 16.019 -6.329 16.043 1.00 77.94 90 LEU A CA 1
ATOM 711 C C . LEU A 1 90 ? 16.416 -7.682 16.664 1.00 77.94 90 LEU A C 1
ATOM 713 O O . LEU A 1 90 ? 17.485 -8.191 16.318 1.00 77.94 90 LEU A O 1
ATOM 717 N N . ASP A 1 91 ? 15.590 -8.232 17.559 1.00 59.00 91 ASP A N 1
ATOM 718 C CA . ASP A 1 91 ? 15.811 -9.507 18.265 1.00 59.00 91 ASP A CA 1
ATOM 719 C C . ASP A 1 91 ? 15.192 -10.711 17.529 1.00 59.00 91 ASP A C 1
ATOM 721 O O . ASP A 1 91 ? 15.855 -11.777 17.479 1.00 59.00 91 ASP A O 1
#

Foldseek 3Di:
DCVVCVCVVVCLQDFDDDQLWTDHDPDTDDDCAVVQDWDDPDPFWIKTQDCDPHNRFIWIWGCDPVRDIDIPGPVPPVDPCCVVPVCPVVD

Secondary structure (DSSP, 8-state):
-HHHHTTGGG-TTSPEEETTEEEETTEEE--SGGGT--EESSSSEEEEE--SSSTT-EEEEEE-TTS-EEEE-GGGS--GGGGT-TTTT--

Solvent-accessible surface area (backbone atoms only — not comparable to full-atom values): 5743 Å² total; per-residue (Å²): 104,68,93,75,56,71,61,58,84,78,45,77,88,50,74,45,73,58,54,85,40,41,36,44,91,93,45,77,52,93,74,42,42,94,76,69,33,66,44,73,78,54,99,45,34,34,38,33,56,50,58,65,85,40,87,41,32,52,27,41,40,35,55,42,97,86,78,42,78,46,74,51,47,69,68,75,55,86,54,81,62,45,82,82,36,85,61,72,88,78,120

Organism: NCBI:txid116150

Mean predicted aligned error: 3.4 Å

InterPro domains:
  IPR036866 Ribonuclease Z/Hydroxyacylglutathione hydrolase-like [G3DSA:3.60.15.10] (1-90)
  IPR036866 Ribonuclease Z/Hydroxyacylglutathione hydrolase-like [SSF56281] (1-81)
  IPR039344 Metallo-beta-lactamase domain-containing protein 1 [PTHR23200] (1-90)